Protein AF-A0A961QT44-F1 (afdb_monomer)

Structure (mmCIF, N/CA/C/O backbone):
data_AF-A0A961QT44-F1
#
_entry.id   AF-A0A961QT44-F1
#
loop_
_atom_site.group_PDB
_atom_site.id
_atom_sit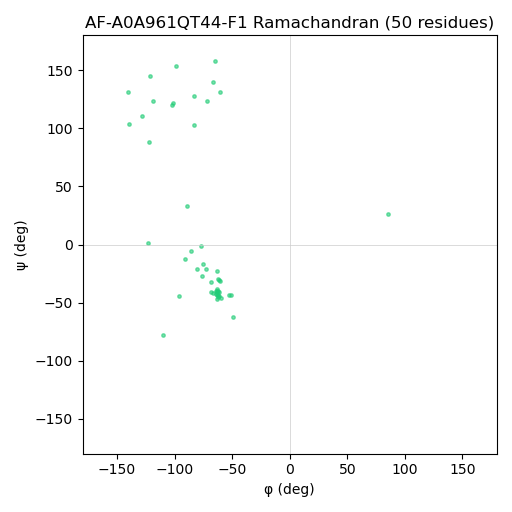e.type_symbol
_atom_site.label_atom_id
_atom_site.label_alt_id
_atom_site.label_comp_id
_atom_site.label_asym_id
_atom_site.label_entity_id
_atom_site.label_seq_id
_atom_site.pdbx_PDB_ins_code
_atom_site.Cartn_x
_atom_site.Cartn_y
_atom_site.Cartn_z
_atom_site.occupancy
_atom_site.B_iso_or_equiv
_atom_site.auth_seq_id
_atom_site.auth_comp_id
_atom_site.auth_asym_id
_atom_site.auth_atom_id
_atom_site.pdbx_PDB_model_num
ATOM 1 N N . ALA A 1 1 ? 7.796 -6.619 5.586 1.00 40.34 1 ALA A N 1
ATOM 2 C CA . ALA A 1 1 ? 9.029 -6.369 4.810 1.00 40.34 1 ALA A CA 1
ATOM 3 C C . ALA A 1 1 ? 9.134 -4.865 4.585 1.00 40.34 1 ALA A C 1
ATOM 5 O O . ALA A 1 1 ? 8.177 -4.289 4.090 1.00 40.34 1 ALA A O 1
ATOM 6 N N . GLY A 1 2 ? 10.208 -4.227 5.061 1.00 51.41 2 GLY A N 1
ATOM 7 C CA . GLY A 1 2 ? 10.345 -2.766 5.077 1.00 51.41 2 GLY A CA 1
ATOM 8 C C . GLY A 1 2 ? 10.845 -2.222 3.741 1.00 51.41 2 GLY A C 1
ATOM 9 O O . GLY A 1 2 ? 11.854 -2.695 3.227 1.00 51.41 2 GLY A O 1
ATOM 10 N N . ALA A 1 3 ? 10.129 -1.249 3.179 1.00 58.66 3 ALA A N 1
ATOM 11 C CA . ALA A 1 3 ? 10.567 -0.512 2.000 1.00 58.66 3 ALA A CA 1
ATOM 12 C C . ALA A 1 3 ? 11.809 0.337 2.322 1.00 58.66 3 ALA A C 1
ATOM 14 O O . ALA A 1 3 ? 11.880 0.950 3.387 1.00 58.66 3 ALA A O 1
ATOM 15 N N . GLU A 1 4 ? 12.776 0.393 1.403 1.00 61.66 4 GLU A N 1
ATOM 16 C CA . GLU A 1 4 ? 14.005 1.168 1.594 1.00 61.66 4 GLU A CA 1
ATOM 17 C C . GLU A 1 4 ? 13.720 2.671 1.782 1.00 61.66 4 GLU A C 1
ATOM 19 O O . GLU A 1 4 ? 12.970 3.305 1.031 1.00 61.66 4 GLU A O 1
ATOM 24 N N . ALA A 1 5 ? 14.339 3.243 2.815 1.00 61.19 5 ALA A N 1
ATOM 25 C CA . ALA A 1 5 ? 14.029 4.553 3.379 1.00 61.19 5 ALA A CA 1
ATOM 26 C C . ALA A 1 5 ? 14.789 5.728 2.729 1.00 61.19 5 ALA A C 1
ATOM 28 O O . ALA A 1 5 ? 15.137 6.678 3.420 1.00 61.19 5 ALA A O 1
ATOM 29 N N . HIS A 1 6 ? 15.075 5.665 1.424 1.00 64.44 6 HIS A N 1
ATOM 30 C CA . HIS A 1 6 ? 16.040 6.555 0.748 1.00 64.44 6 HIS A CA 1
ATOM 31 C C . HIS A 1 6 ? 15.846 8.061 1.030 1.00 64.44 6 HIS A C 1
ATOM 33 O O . HIS A 1 6 ? 16.718 8.702 1.603 1.00 64.44 6 HIS A O 1
ATOM 39 N N . ASP A 1 7 ? 14.700 8.631 0.655 1.00 64.88 7 ASP A N 1
ATOM 40 C CA . ASP A 1 7 ? 14.359 10.064 0.814 1.00 64.88 7 ASP A CA 1
ATOM 41 C C . ASP A 1 7 ? 13.057 10.283 1.615 1.00 64.88 7 ASP A C 1
ATOM 43 O O . ASP A 1 7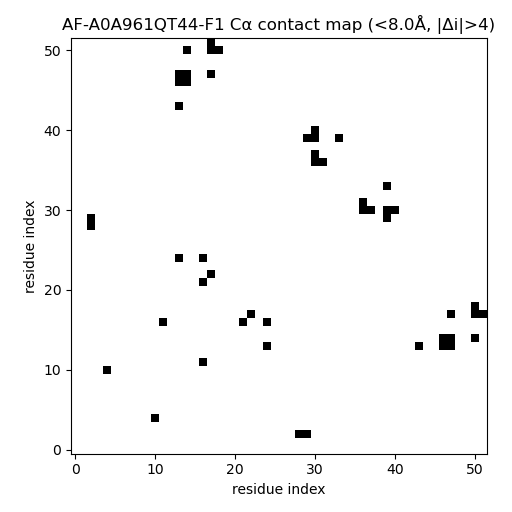 ? 12.606 11.413 1.824 1.00 64.88 7 ASP A O 1
ATOM 47 N N . GLN A 1 8 ? 12.434 9.197 2.082 1.00 59.28 8 GLN A N 1
ATOM 48 C CA . GLN A 1 8 ? 11.168 9.256 2.801 1.00 59.28 8 GLN A CA 1
ATOM 49 C C . GLN A 1 8 ? 11.415 9.570 4.275 1.00 59.28 8 GLN A C 1
ATOM 51 O O . GLN A 1 8 ? 11.788 8.708 5.064 1.00 59.28 8 GLN A O 1
ATOM 56 N N . LYS A 1 9 ? 11.165 10.825 4.654 1.00 58.75 9 LYS A N 1
ATOM 57 C CA . LYS A 1 9 ? 11.397 11.346 6.012 1.00 58.75 9 LYS A CA 1
ATOM 58 C C . LYS A 1 9 ? 10.399 10.850 7.070 1.00 58.75 9 LYS A C 1
ATOM 60 O O . LYS A 1 9 ? 10.680 10.951 8.259 1.00 58.75 9 LYS A O 1
ATOM 65 N N . ARG A 1 10 ? 9.222 10.379 6.652 1.00 62.28 10 ARG A N 1
ATOM 66 C CA . ARG A 1 10 ? 8.195 9.765 7.508 1.00 62.28 10 ARG A CA 1
ATOM 67 C C . ARG A 1 10 ? 7.618 8.580 6.751 1.00 62.28 10 ARG A C 1
ATOM 69 O O . ARG A 1 10 ? 6.879 8.771 5.792 1.00 62.28 10 ARG A O 1
ATOM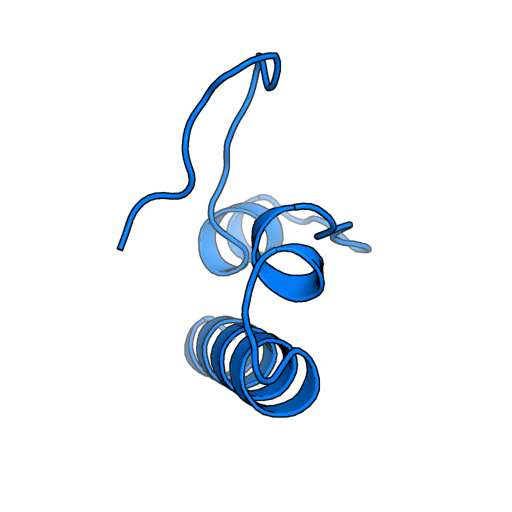 76 N N . ILE A 1 11 ? 8.032 7.384 7.144 1.00 68.62 11 ILE A N 1
ATOM 77 C CA . ILE A 1 11 ? 7.549 6.128 6.578 1.00 68.62 11 ILE A CA 1
ATOM 78 C C . ILE A 1 11 ? 6.540 5.586 7.576 1.00 68.62 11 ILE A C 1
ATOM 80 O O . ILE A 1 11 ? 6.880 5.408 8.741 1.00 68.62 11 ILE A O 1
ATOM 84 N N . ALA A 1 12 ? 5.319 5.375 7.112 1.00 73.94 12 ALA A N 1
ATOM 85 C CA . ALA A 1 12 ? 4.297 4.628 7.821 1.00 73.94 12 ALA A CA 1
ATOM 86 C C . ALA A 1 12 ? 3.888 3.465 6.922 1.00 73.94 12 ALA A C 1
ATOM 88 O O . ALA A 1 12 ? 3.879 3.603 5.690 1.00 73.94 12 ALA A O 1
ATOM 89 N N . THR A 1 13 ? 3.571 2.323 7.514 1.00 82.31 13 THR A N 1
ATOM 90 C CA . THR A 1 13 ? 2.897 1.260 6.770 1.00 82.31 13 THR A CA 1
ATOM 91 C C . THR A 1 13 ? 1.502 1.735 6.352 1.00 82.31 13 THR A C 1
ATOM 93 O O . THR A 1 13 ? 0.947 2.660 6.955 1.00 82.31 13 THR A O 1
ATOM 96 N N . PRO A 1 14 ? 0.900 1.125 5.320 1.00 82.94 14 PRO A N 1
ATOM 97 C CA . PRO A 1 14 ? -0.482 1.418 4.962 1.00 82.94 14 PRO A CA 1
ATOM 98 C C . PRO A 1 14 ? -1.426 1.265 6.164 1.00 82.94 14 PRO A C 1
ATOM 100 O O . PRO A 1 14 ? -2.240 2.150 6.409 1.00 82.94 14 PRO A O 1
ATOM 103 N N . ALA A 1 15 ? -1.261 0.208 6.966 1.00 81.50 15 ALA A N 1
ATOM 104 C CA . ALA A 1 15 ? -2.053 -0.016 8.176 1.00 81.50 15 ALA A CA 1
ATOM 105 C C . ALA A 1 15 ? -1.882 1.104 9.221 1.00 81.50 15 ALA A C 1
ATOM 107 O O . ALA A 1 15 ? -2.867 1.598 9.767 1.00 81.50 15 ALA A O 1
ATOM 108 N N . GLU A 1 16 ? -0.648 1.551 9.469 1.00 84.44 16 GLU A N 1
ATOM 109 C CA . GLU A 1 16 ? -0.367 2.668 10.381 1.00 84.44 16 GLU A CA 1
ATOM 110 C C . GLU A 1 16 ? -0.979 3.981 9.884 1.00 84.44 16 GLU A C 1
ATOM 112 O O . GLU A 1 16 ? -1.501 4.759 10.683 1.00 84.44 16 GLU A O 1
ATOM 117 N N . ALA A 1 17 ? -0.955 4.225 8.571 1.00 86.19 17 ALA A N 1
ATOM 118 C CA . ALA A 1 17 ? -1.576 5.405 7.980 1.00 86.19 17 ALA A CA 1
ATOM 119 C C . ALA A 1 17 ? -3.100 5.399 8.178 1.00 86.19 17 ALA A C 1
ATOM 121 O O . ALA A 1 17 ? -3.662 6.428 8.556 1.00 86.19 17 ALA A O 1
ATOM 122 N N . LEU A 1 18 ? -3.760 4.249 7.995 1.00 83.12 18 LEU A N 1
ATOM 123 C CA . LEU A 1 18 ? -5.195 4.110 8.270 1.00 83.12 18 LEU A CA 1
ATOM 124 C C . LEU A 1 18 ? -5.508 4.330 9.753 1.00 83.12 18 LEU A C 1
ATOM 126 O O . LEU A 1 18 ? -6.401 5.109 10.076 1.00 83.12 18 LEU A O 1
ATOM 130 N N . ALA A 1 19 ? -4.750 3.704 10.656 1.00 84.06 19 ALA A N 1
ATOM 131 C CA . ALA A 1 19 ? -4.935 3.871 12.099 1.00 84.06 19 ALA A CA 1
ATOM 132 C C . ALA A 1 19 ? -4.720 5.325 12.562 1.00 84.06 19 ALA A C 1
ATOM 134 O O . ALA A 1 19 ? -5.354 5.778 13.514 1.00 84.06 19 ALA A O 1
ATOM 135 N N . ALA A 1 20 ? -3.858 6.075 11.871 1.00 86.12 20 ALA A N 1
ATOM 136 C CA . ALA A 1 20 ? -3.646 7.501 12.099 1.00 86.12 20 ALA A CA 1
ATOM 137 C C . ALA A 1 20 ? -4.753 8.403 11.507 1.00 86.12 20 ALA A C 1
ATOM 139 O O . ALA A 1 20 ? -4.686 9.622 11.676 1.00 86.12 20 ALA A O 1
ATOM 140 N N . GLY A 1 21 ? -5.758 7.833 10.833 1.00 87.25 21 GLY A N 1
ATOM 141 C CA . GLY A 1 21 ? -6.888 8.558 10.250 1.00 87.25 21 GLY A CA 1
ATOM 142 C C . GLY A 1 21 ? -6.629 9.113 8.850 1.00 87.25 21 GLY A C 1
ATOM 143 O O . GLY A 1 21 ? -7.226 10.118 8.479 1.00 87.25 21 GLY A O 1
ATOM 144 N N . ALA A 1 22 ? -5.719 8.516 8.073 1.00 86.38 22 ALA A N 1
ATOM 145 C CA . ALA A 1 22 ? -5.493 8.941 6.696 1.00 86.38 22 ALA A CA 1
ATOM 146 C C . ALA A 1 22 ? -6.664 8.541 5.784 1.00 86.38 22 ALA A C 1
ATOM 148 O O . ALA A 1 22 ? -6.951 7.358 5.615 1.00 86.38 22 ALA A O 1
ATOM 149 N N . ASP A 1 23 ? -7.268 9.522 5.113 1.00 83.88 23 ASP A N 1
ATOM 150 C CA . ASP A 1 23 ? -8.304 9.269 4.103 1.00 83.88 23 ASP A CA 1
ATOM 151 C C . ASP A 1 23 ? -7.724 8.756 2.778 1.00 83.88 23 ASP A C 1
ATOM 153 O O . ASP A 1 23 ? -8.410 8.093 2.004 1.00 83.88 23 ASP A O 1
ATOM 157 N N . HIS A 1 24 ? -6.470 9.108 2.477 1.00 83.50 24 HIS A N 1
ATOM 158 C CA . HIS A 1 24 ? -5.770 8.731 1.249 1.00 83.50 24 HIS A CA 1
ATOM 159 C C . HIS A 1 24 ? -4.308 8.384 1.546 1.00 83.50 24 HIS A C 1
ATOM 161 O O . HIS A 1 24 ? -3.588 9.158 2.179 1.00 83.50 24 HIS A O 1
ATOM 167 N N . VAL A 1 25 ? -3.852 7.239 1.029 1.00 84.44 25 VAL A N 1
ATOM 168 C CA . VAL A 1 25 ? -2.479 6.737 1.186 1.00 84.44 25 VAL A CA 1
ATOM 169 C C . VAL A 1 25 ? -1.828 6.610 -0.192 1.00 84.44 25 VAL A C 1
ATOM 171 O O . VAL A 1 25 ? -2.346 5.921 -1.069 1.00 84.44 25 VAL A O 1
ATOM 174 N N . VAL A 1 26 ? -0.686 7.276 -0.399 1.00 85.44 26 VAL A N 1
ATOM 175 C CA . VAL A 1 26 ? 0.061 7.247 -1.670 1.00 85.44 26 VAL A CA 1
ATOM 176 C C . VAL A 1 26 ? 1.260 6.315 -1.543 1.00 85.44 26 VAL A C 1
ATOM 178 O O . VAL A 1 26 ? 2.145 6.543 -0.722 1.00 85.44 26 VAL A O 1
ATOM 181 N N . ILE A 1 27 ? 1.312 5.279 -2.385 1.00 85.00 27 ILE A N 1
ATOM 182 C CA . ILE A 1 27 ? 2.362 4.254 -2.359 1.00 85.00 27 ILE A CA 1
ATOM 183 C C . ILE A 1 27 ? 2.931 4.123 -3.769 1.00 85.00 27 ILE A C 1
ATOM 185 O O . ILE A 1 27 ? 2.253 3.659 -4.678 1.00 85.00 27 ILE A O 1
ATOM 189 N N . ALA A 1 28 ? 4.180 4.552 -3.954 1.00 83.88 28 ALA A N 1
ATOM 190 C CA . ALA A 1 28 ? 4.840 4.532 -5.259 1.00 83.88 28 ALA A CA 1
ATOM 191 C C . ALA A 1 28 ? 5.950 3.479 -5.312 1.00 83.88 28 ALA A C 1
ATOM 193 O O . ALA A 1 28 ? 5.748 2.392 -5.848 1.00 83.88 28 ALA A O 1
ATOM 194 N N . ARG A 1 29 ? 7.119 3.771 -4.721 1.00 81.88 29 ARG A N 1
ATOM 195 C CA . ARG A 1 29 ? 8.321 2.922 -4.832 1.00 81.88 29 ARG A CA 1
ATOM 196 C C . ARG A 1 29 ? 8.107 1.439 -4.501 1.00 81.88 29 ARG A C 1
ATOM 198 O O . ARG A 1 29 ? 8.581 0.625 -5.287 1.00 81.88 29 ARG A O 1
ATOM 205 N N . PRO A 1 30 ? 7.376 1.060 -3.435 1.00 80.69 30 PRO A N 1
ATOM 206 C CA . PRO A 1 30 ? 7.144 -0.353 -3.127 1.00 80.69 30 PRO A CA 1
ATOM 207 C C . PRO A 1 30 ? 6.358 -1.112 -4.208 1.00 80.69 30 PRO A C 1
ATOM 209 O O . PRO A 1 30 ? 6.459 -2.330 -4.285 1.00 80.69 30 PRO A O 1
ATOM 212 N N . ILE A 1 31 ? 5.582 -0.404 -5.035 1.00 86.69 31 ILE A N 1
ATOM 213 C CA . ILE A 1 31 ? 4.738 -0.991 -6.083 1.00 86.69 31 ILE A CA 1
ATOM 214 C C . ILE A 1 31 ? 5.450 -0.960 -7.439 1.00 86.69 31 ILE A C 1
ATOM 216 O O . ILE A 1 31 ? 5.438 -1.951 -8.160 1.00 86.69 31 ILE A O 1
ATOM 220 N N . VAL A 1 32 ? 6.091 0.156 -7.799 1.00 87.12 32 VAL A N 1
ATOM 221 C CA . VAL A 1 32 ? 6.689 0.320 -9.140 1.00 87.12 32 VAL A CA 1
ATOM 222 C C . VAL A 1 32 ? 8.053 -0.353 -9.298 1.00 87.12 32 VAL A C 1
ATOM 224 O O . VAL A 1 32 ? 8.471 -0.604 -10.422 1.00 87.12 32 VAL A O 1
ATOM 227 N N . ALA A 1 33 ? 8.762 -0.627 -8.198 1.00 85.00 33 ALA A N 1
ATOM 228 C CA . ALA A 1 33 ? 10.107 -1.202 -8.243 1.00 85.00 33 ALA A CA 1
ATO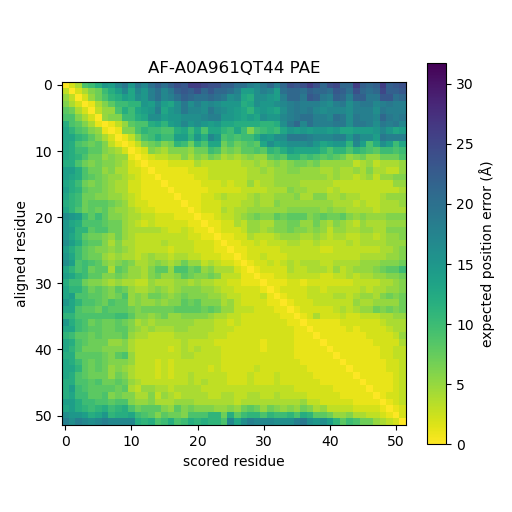M 229 C C . ALA A 1 33 ? 10.124 -2.739 -8.330 1.00 85.00 33 ALA A C 1
ATOM 231 O O . ALA A 1 33 ? 11.197 -3.327 -8.458 1.00 85.00 33 ALA A O 1
ATOM 232 N N . VAL A 1 34 ? 8.964 -3.399 -8.238 1.00 87.62 34 VAL A N 1
ATOM 233 C CA . VAL A 1 34 ? 8.869 -4.863 -8.283 1.00 87.62 34 VAL A CA 1
ATOM 234 C C . VAL A 1 34 ? 8.484 -5.371 -9.682 1.00 87.62 34 VAL A C 1
ATOM 236 O O . VAL A 1 34 ? 7.805 -4.661 -10.421 1.00 87.62 34 VAL A O 1
ATOM 239 N N . PRO A 1 35 ? 8.857 -6.614 -10.051 1.00 89.44 35 PRO A N 1
ATOM 240 C CA . PRO A 1 35 ? 8.537 -7.178 -11.368 1.00 89.44 35 PRO A CA 1
ATOM 241 C C . PRO A 1 35 ? 7.037 -7.334 -11.647 1.00 89.44 35 PRO A C 1
ATOM 243 O O . PRO A 1 35 ? 6.62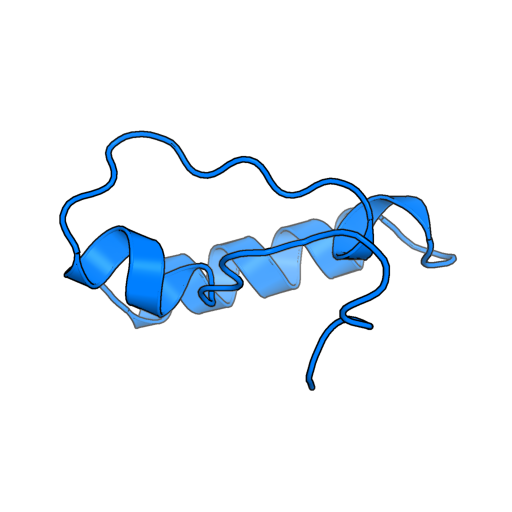0 -7.262 -12.798 1.00 89.44 35 PRO A O 1
ATOM 246 N N . ASP A 1 36 ? 6.232 -7.546 -10.601 1.00 91.38 36 ASP A N 1
ATOM 247 C CA . ASP A 1 36 ? 4.772 -7.621 -10.689 1.00 91.38 36 ASP A CA 1
ATOM 248 C C . ASP A 1 36 ? 4.119 -6.573 -9.767 1.00 91.38 36 ASP A C 1
ATOM 250 O O . ASP A 1 36 ? 3.795 -6.858 -8.604 1.00 91.38 36 ASP A O 1
ATOM 254 N N . PRO A 1 37 ? 3.909 -5.347 -10.280 1.00 91.44 37 PRO A N 1
ATOM 255 C CA . PRO A 1 37 ? 3.272 -4.267 -9.534 1.00 91.44 37 PRO A CA 1
ATOM 256 C C . PRO A 1 37 ? 1.843 -4.597 -9.098 1.00 91.44 37 PRO A C 1
ATOM 258 O O . PRO A 1 37 ? 1.395 -4.137 -8.048 1.00 91.44 37 PRO A O 1
ATOM 261 N N . ALA A 1 38 ? 1.113 -5.404 -9.877 1.00 92.50 38 ALA A N 1
ATOM 262 C CA . ALA A 1 38 ? -0.268 -5.749 -9.562 1.00 92.50 38 ALA A CA 1
ATOM 263 C C . ALA A 1 38 ? -0.335 -6.634 -8.314 1.00 92.50 38 ALA A C 1
ATOM 265 O O . ALA A 1 38 ? -1.188 -6.429 -7.450 1.00 92.50 38 ALA A O 1
ATOM 266 N N . THR A 1 39 ? 0.580 -7.593 -8.185 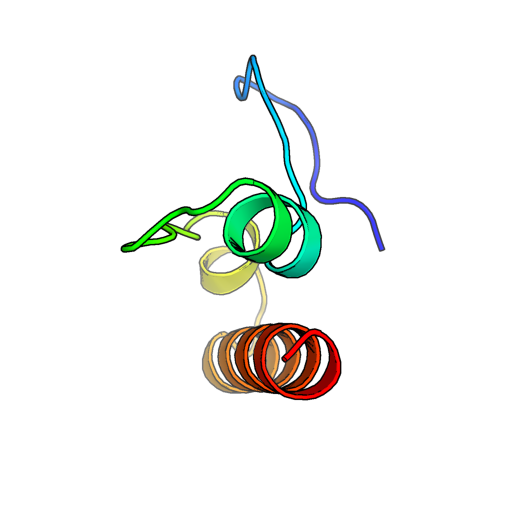1.00 92.06 39 THR A N 1
ATOM 267 C CA . THR A 1 39 ? 0.677 -8.428 -6.982 1.00 92.06 39 THR A CA 1
ATOM 268 C C . THR A 1 39 ? 1.099 -7.618 -5.757 1.00 92.06 39 THR A C 1
ATOM 270 O O . THR A 1 39 ? 0.482 -7.771 -4.702 1.00 92.06 39 THR A O 1
ATOM 273 N N . ALA A 1 40 ? 2.055 -6.692 -5.886 1.00 90.06 40 ALA A N 1
ATOM 274 C CA . ALA A 1 40 ? 2.415 -5.795 -4.783 1.00 90.06 40 ALA A CA 1
ATOM 275 C C . ALA A 1 40 ? 1.246 -4.897 -4.345 1.00 90.06 40 ALA A C 1
ATOM 277 O O . ALA A 1 40 ? 0.975 -4.783 -3.150 1.00 90.06 40 ALA A O 1
ATOM 278 N N . ALA A 1 41 ? 0.500 -4.320 -5.291 1.00 90.69 41 ALA A N 1
ATOM 279 C CA . ALA A 1 41 ? -0.680 -3.516 -4.981 1.00 90.69 41 ALA A CA 1
ATOM 280 C C . ALA A 1 41 ? -1.769 -4.334 -4.262 1.00 90.69 41 ALA A C 1
ATOM 282 O O . ALA A 1 41 ? -2.356 -3.860 -3.292 1.00 90.69 41 ALA A O 1
ATOM 283 N N . ARG A 1 42 ? -2.015 -5.584 -4.680 1.00 92.88 42 ARG A N 1
ATOM 284 C CA . ARG A 1 42 ? -2.968 -6.476 -3.993 1.00 92.88 42 ARG A CA 1
ATOM 285 C C . ARG A 1 42 ? -2.540 -6.801 -2.564 1.00 92.88 42 ARG A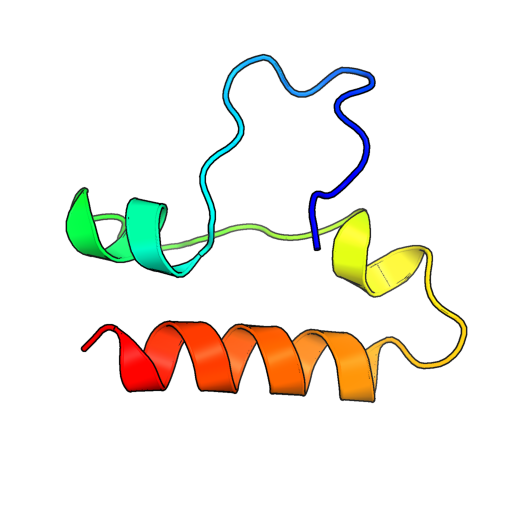 C 1
ATOM 287 O O . ARG A 1 42 ? -3.394 -6.833 -1.686 1.00 92.88 42 ARG A O 1
ATOM 294 N N . ALA A 1 43 ? -1.247 -7.023 -2.326 1.00 89.38 43 ALA A N 1
ATOM 295 C CA . ALA A 1 43 ? -0.729 -7.282 -0.983 1.00 89.38 43 ALA A CA 1
ATOM 296 C C . ALA A 1 43 ? -0.947 -6.080 -0.049 1.00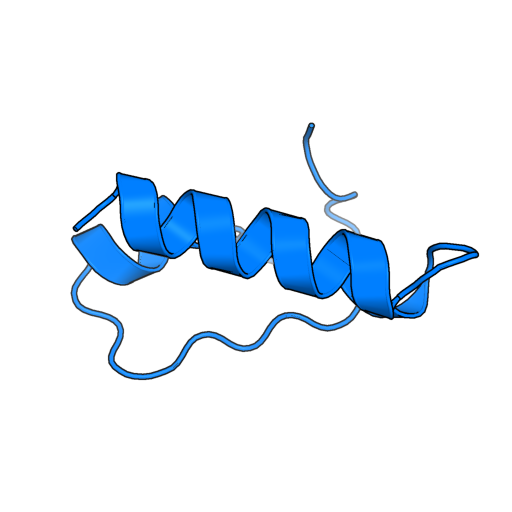 89.38 43 ALA A C 1
ATOM 298 O O . ALA A 1 43 ? -1.419 -6.251 1.070 1.00 89.38 43 ALA A O 1
ATOM 299 N N . VAL A 1 44 ? -0.692 -4.866 -0.546 1.00 87.94 44 VAL A N 1
ATOM 300 C CA . VAL A 1 44 ? -0.973 -3.612 0.170 1.00 87.94 44 VAL A CA 1
ATOM 301 C C . VAL A 1 44 ? -2.462 -3.473 0.498 1.00 87.94 44 VAL A C 1
ATOM 303 O O . VAL A 1 44 ? -2.814 -3.154 1.629 1.00 87.94 44 VAL A O 1
ATOM 306 N N . LEU A 1 45 ? -3.347 -3.742 -0.467 1.00 88.94 45 LEU A N 1
ATOM 307 C CA . LEU A 1 45 ? -4.795 -3.691 -0.240 1.00 88.94 45 LEU A CA 1
ATOM 308 C C . LEU A 1 45 ? -5.247 -4.712 0.810 1.00 88.94 45 LEU A C 1
ATOM 310 O O . LEU A 1 45 ? -6.090 -4.392 1.643 1.00 88.94 45 LEU A O 1
ATOM 314 N N . ALA A 1 46 ? -4.683 -5.922 0.791 1.00 88.75 46 ALA A N 1
ATOM 315 C CA . ALA A 1 46 ? -4.971 -6.941 1.795 1.00 88.75 46 ALA A CA 1
ATOM 316 C C . ALA A 1 46 ? -4.505 -6.514 3.197 1.00 88.75 46 ALA A C 1
ATOM 318 O O . ALA A 1 46 ? -5.231 -6.726 4.164 1.00 88.75 46 ALA A O 1
ATOM 319 N N . GLU A 1 47 ? -3.337 -5.873 3.308 1.00 85.25 47 GLU A N 1
ATOM 320 C CA . GLU A 1 47 ? -2.833 -5.315 4.569 1.00 85.25 47 GLU A CA 1
ATOM 321 C C . GLU A 1 47 ? -3.756 -4.212 5.110 1.00 85.25 47 GLU A C 1
ATOM 323 O O . GLU A 1 47 ? -4.112 -4.232 6.285 1.00 85.25 47 GLU A O 1
ATOM 328 N N . MET A 1 48 ? -4.207 -3.294 4.249 1.00 85.12 48 MET A N 1
ATOM 329 C CA . MET A 1 48 ? -5.157 -2.240 4.626 1.00 85.12 48 MET A CA 1
ATOM 330 C C . MET A 1 48 ? -6.513 -2.812 5.058 1.00 85.12 48 MET A C 1
ATOM 332 O O . MET A 1 48 ? -7.088 -2.342 6.034 1.00 85.12 48 MET A O 1
ATOM 336 N N . ALA A 1 49 ? -7.018 -3.830 4.356 1.00 84.31 49 ALA A N 1
ATOM 337 C CA . ALA A 1 49 ? -8.289 -4.474 4.684 1.00 84.31 49 ALA A CA 1
ATOM 338 C C . ALA A 1 49 ? -8.233 -5.271 5.996 1.00 84.31 49 ALA A C 1
ATOM 340 O O . ALA A 1 49 ? -9.235 -5.349 6.693 1.00 84.31 49 ALA A O 1
ATOM 341 N N . ALA A 1 50 ? -7.081 -5.854 6.337 1.00 79.00 50 ALA A N 1
ATOM 342 C CA . ALA A 1 50 ? -6.881 -6.555 7.604 1.00 79.00 50 ALA A CA 1
ATOM 343 C C . ALA A 1 50 ? -6.706 -5.608 8.807 1.00 79.00 50 ALA A C 1
ATOM 345 O O . ALA A 1 50 ? -6.793 -6.057 9.947 1.00 79.00 50 ALA A O 1
ATOM 346 N N . ALA A 1 51 ? -6.415 -4.328 8.557 1.00 69.25 51 ALA A N 1
ATOM 347 C CA . ALA A 1 51 ? -6.246 -3.302 9.584 1.00 69.25 51 ALA A CA 1
ATOM 348 C C . ALA A 1 51 ? -7.547 -2.553 9.937 1.00 69.25 51 ALA A C 1
ATOM 350 O O . ALA A 1 51 ? -7.557 -1.819 10.926 1.00 69.25 51 ALA A O 1
ATOM 351 N N . ALA A 1 52 ? -8.604 -2.713 9.130 1.00 58.50 52 ALA A N 1
ATOM 352 C CA . ALA A 1 52 ? -9.952 -2.192 9.379 1.00 58.50 52 ALA A CA 1
ATOM 353 C C . ALA A 1 52 ? -10.766 -3.144 10.269 1.00 58.50 52 ALA A C 1
ATOM 355 O O . ALA A 1 52 ? -11.560 -2.628 11.090 1.00 58.50 52 ALA A O 1
#

Secondary structure (DSSP, 8-state):
-PPP-SS-SS---HHHHHHTT-S-----HHHHTSS-HHHHHHHHHHHHHH--

pLDDT: mean 79.46, std 12.31, range [40.34, 92.88]

Mean predicted aligned error: 6.59 Å

Solvent-accessible surface area (backbone atoms only — not comparable to full-atom values): 3461 Å² total; per-residue (Å²): 136,84,73,85,66,85,84,57,90,77,82,68,54,70,40,55,39,48,76,74,66,50,93,74,85,90,80,55,67,79,26,72,74,44,99,54,37,67,61,42,49,50,52,51,51,52,49,39,62,74,63,107

Sequence (52 aa):
AGAEAHDQKRIATPAEALAAGADHVVIARPIVAVPDPATAARAVLAEMAAAA

Foldseek 3Di:
DDDDCDPPPDDDQLLRCVVVPNPDDDDDCQQPVDPHSPVSVVVSVVSNVVSD

Nearest PDB structures (foldseek):
  4dbd-assembly1_A-2  TM=8.135E-01  e=1.437E+00  Saccharolobus solfataricus 98/2
  2qcc-assembly1_A  TM=7.764E-01  e=3.325E+00  Homo sapiens
  2jgy-assembly1_B  TM=7.599E-01  e=4.591E+00  Homo sapiens
  3g3d-assembly1_B  TM=6.988E-01  e=5.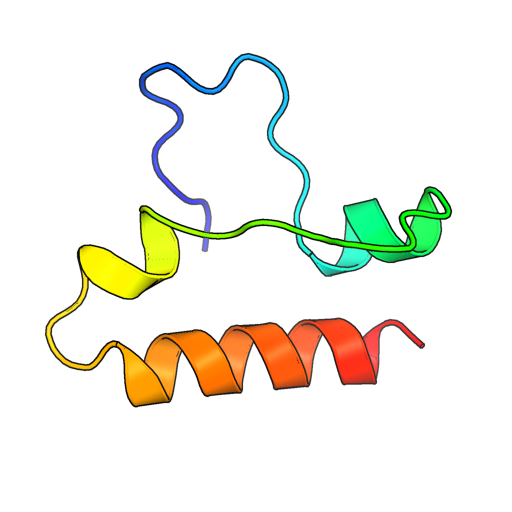572E+00  Homo sapiens
  2v30-assembly1_A  TM=7.682E-01  e=6.762E+00  Homo sapiens

Radius of gyration: 11.07 Å; Cα contacts (8 Å, |Δi|>4): 25; chains: 1; bounding box: 26×20×24 Å